Protein AF-A0AA91VGL8-F1 (afdb_monomer_lite)

Sequence (48 aa):
MSNGVGRSKKNLPTDANHVSAKDREYQKRMTEKQQQEHNDGRKYNGKI

Radius of gyration: 19.46 Å; chains: 1; bounding box: 37×32×55 Å

pLDDT: mean 70.51, std 13.48, range [42.47, 89.62]

Structure (mmCIF, N/CA/C/O backbone):
data_AF-A0AA91VGL8-F1
#
_entry.id   AF-A0AA91VGL8-F1
#
loop_
_atom_site.group_PDB
_atom_site.id
_atom_site.type_symbol
_atom_site.label_atom_id
_atom_site.label_alt_id
_atom_site.label_comp_id
_atom_site.label_asym_id
_atom_site.label_entity_id
_atom_site.label_seq_id
_atom_site.pdbx_PDB_ins_code
_atom_site.Cartn_x
_atom_site.Cartn_y
_atom_site.Cartn_z
_atom_site.occupancy
_atom_site.B_iso_or_equiv
_atom_site.auth_seq_id
_atom_site.auth_comp_id
_atom_site.auth_asym_id
_atom_site.auth_atom_id
_atom_site.pdbx_PDB_model_num
ATOM 1 N N . MET A 1 1 ? -5.883 -22.995 -31.680 1.00 42.47 1 MET A N 1
ATOM 2 C CA . MET A 1 1 ? -5.182 -23.479 -30.469 1.00 42.47 1 MET A CA 1
ATOM 3 C C . MET A 1 1 ? -5.313 -22.407 -29.392 1.00 42.47 1 MET A C 1
ATOM 5 O O . MET A 1 1 ? -4.745 -21.338 -29.563 1.00 42.47 1 MET A O 1
ATOM 9 N N . SER A 1 2 ? -6.140 -22.629 -28.363 1.00 55.22 2 SER A N 1
ATOM 10 C CA . SER A 1 2 ? -6.322 -21.689 -27.244 1.00 55.22 2 SER A CA 1
ATOM 11 C C . SER A 1 2 ? -5.289 -22.009 -26.165 1.00 55.22 2 SER A C 1
ATOM 13 O O . SER A 1 2 ? -5.472 -22.952 -25.401 1.00 55.22 2 SER A O 1
ATOM 15 N N . ASN A 1 3 ? -4.182 -21.264 -26.144 1.00 52.25 3 ASN A N 1
ATOM 16 C CA . ASN A 1 3 ? -3.129 -21.421 -25.144 1.00 52.25 3 ASN A CA 1
ATOM 17 C C . ASN A 1 3 ? -3.027 -20.150 -24.299 1.00 52.25 3 ASN A C 1
ATOM 19 O O . ASN A 1 3 ? -2.605 -19.106 -24.788 1.00 52.25 3 ASN A O 1
ATOM 23 N N . GLY A 1 4 ? -3.367 -20.272 -23.015 1.00 53.56 4 GLY A N 1
ATOM 24 C CA . GLY A 1 4 ? -3.144 -19.24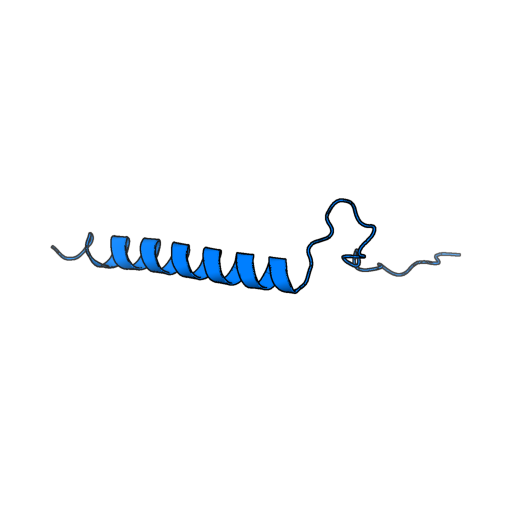7 -21.994 1.00 53.56 4 GLY A CA 1
ATOM 25 C C . GLY A 1 4 ? -4.414 -18.968 -21.203 1.00 53.56 4 GLY A C 1
ATOM 26 O O . GLY A 1 4 ? -5.027 -17.922 -21.351 1.00 53.56 4 GLY A O 1
ATOM 27 N N . VAL A 1 5 ? -4.915 -19.934 -20.429 1.00 51.00 5 VAL A N 1
ATOM 28 C CA . VAL A 1 5 ? -4.626 -19.990 -18.982 1.00 51.00 5 VAL A CA 1
ATOM 29 C C . VAL A 1 5 ? -4.649 -18.582 -18.399 1.00 51.00 5 VAL A C 1
ATOM 31 O O . VAL A 1 5 ? -3.677 -17.841 -18.550 1.00 51.00 5 VAL A O 1
ATOM 34 N N . GLY A 1 6 ? -5.757 -18.235 -17.740 1.00 55.12 6 GLY A N 1
ATOM 35 C CA . GLY A 1 6 ? -5.920 -17.012 -16.965 1.00 55.12 6 GLY A CA 1
ATOM 36 C C . GLY A 1 6 ? -4.805 -16.879 -15.935 1.00 55.12 6 GLY A C 1
ATOM 37 O O . GLY A 1 6 ? -4.945 -17.283 -14.783 1.00 55.12 6 GLY A O 1
ATOM 38 N N . ARG A 1 7 ? -3.666 -16.331 -16.366 1.00 51.34 7 ARG A N 1
ATOM 39 C CA . ARG A 1 7 ? -2.578 -15.917 -15.499 1.00 51.34 7 ARG A CA 1
ATOM 40 C C . ARG A 1 7 ? -3.188 -14.852 -14.610 1.00 51.34 7 ARG A C 1
ATOM 42 O O . ARG A 1 7 ? -3.402 -13.728 -15.060 1.00 51.34 7 ARG A O 1
ATOM 49 N N . SER A 1 8 ? -3.481 -15.209 -13.359 1.00 59.56 8 SER A N 1
ATOM 50 C CA . SER A 1 8 ? -3.629 -14.232 -12.286 1.00 59.56 8 SER A CA 1
ATOM 51 C C . SER A 1 8 ? -2.530 -13.203 -12.509 1.00 59.56 8 SER A C 1
ATOM 53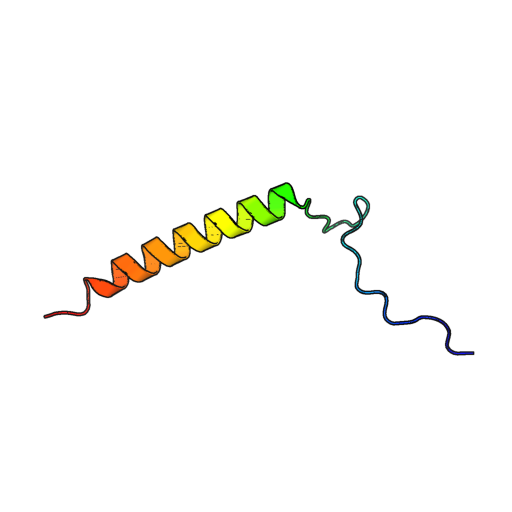 O O . SER A 1 8 ? -1.375 -13.616 -12.641 1.00 59.56 8 SER A O 1
ATOM 55 N N . LYS A 1 9 ? -2.883 -11.920 -12.677 1.00 62.22 9 LYS A N 1
ATOM 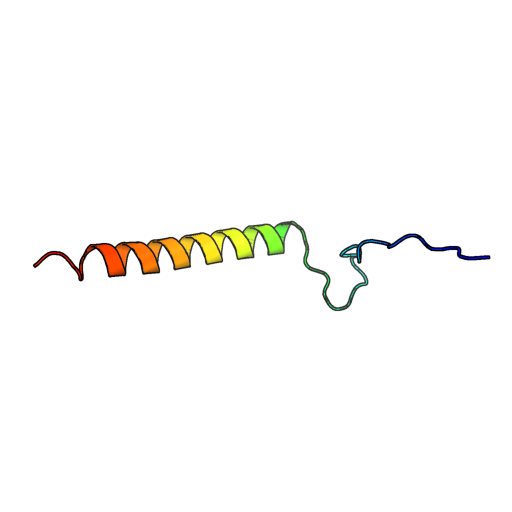56 C CA . LYS A 1 9 ? -1.911 -10.832 -12.825 1.00 62.22 9 LYS A CA 1
ATOM 57 C C . LYS A 1 9 ? -1.006 -10.902 -11.601 1.00 62.22 9 LYS A C 1
ATOM 59 O O . LYS A 1 9 ? -1.378 -10.465 -10.515 1.00 62.22 9 LYS A O 1
ATOM 64 N N . LYS A 1 10 ? 0.105 -11.626 -11.739 1.00 65.00 10 LYS A N 1
ATOM 65 C CA . LYS A 1 10 ? 1.053 -11.832 -10.661 1.00 65.00 10 LYS A CA 1
ATOM 66 C C . LYS A 1 10 ? 1.621 -10.448 -10.437 1.00 65.00 10 LYS A C 1
ATOM 68 O O . LYS A 1 10 ? 2.095 -9.834 -11.385 1.00 65.00 10 LYS A O 1
ATOM 73 N N . ASN A 1 11 ? 1.502 -9.976 -9.208 1.00 64.50 11 ASN A N 1
ATOM 74 C CA . ASN A 1 11 ? 2.153 -8.780 -8.713 1.00 64.50 11 ASN A CA 1
ATOM 75 C C . ASN A 1 11 ? 3.672 -9.033 -8.785 1.00 64.50 11 ASN A C 1
ATOM 77 O O . ASN A 1 11 ? 4.289 -9.473 -7.819 1.00 64.50 11 ASN A O 1
ATOM 81 N N . LEU A 1 12 ? 4.227 -8.939 -9.994 1.00 76.75 12 LEU A N 1
ATOM 82 C CA . LEU A 1 12 ? 5.635 -9.154 -10.299 1.00 76.75 12 LEU A CA 1
ATOM 83 C C . LEU A 1 12 ? 6.386 -7.870 -9.958 1.00 76.75 12 LEU A C 1
ATOM 85 O O . LEU A 1 12 ? 5.831 -6.811 -10.220 1.00 76.75 12 LEU A O 1
ATOM 89 N N . PRO A 1 13 ? 7.640 -7.922 -9.476 1.00 71.88 13 PRO A N 1
ATOM 90 C CA . PRO A 1 13 ? 8.434 -6.724 -9.165 1.00 71.88 13 PRO A CA 1
ATOM 91 C C . PRO A 1 13 ? 8.557 -5.712 -10.308 1.00 71.88 13 PRO A C 1
ATOM 93 O O . PRO A 1 13 ? 8.866 -4.550 -10.080 1.00 71.88 13 PRO A O 1
ATOM 96 N N . THR A 1 14 ? 8.332 -6.169 -11.537 1.00 74.19 14 THR A N 1
ATOM 97 C CA . THR A 1 14 ? 8.390 -5.385 -12.771 1.00 74.19 14 THR A CA 1
ATOM 98 C C . THR A 1 14 ? 7.027 -4.847 -13.224 1.00 74.19 14 THR A 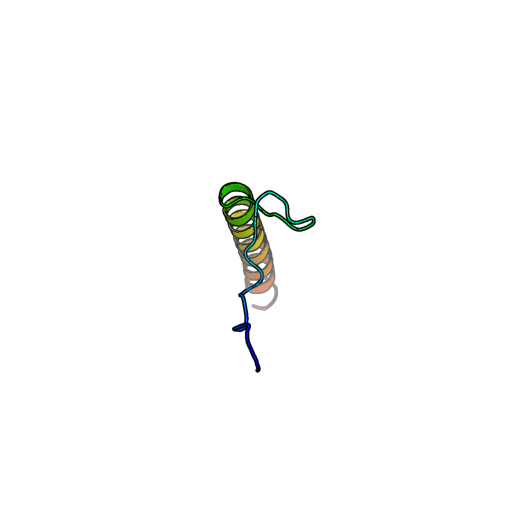C 1
ATOM 100 O O . THR A 1 14 ? 6.954 -4.211 -14.271 1.00 74.19 14 THR A O 1
ATOM 103 N N . ASP A 1 15 ? 5.940 -5.142 -12.507 1.00 78.38 15 ASP A N 1
ATOM 104 C CA . ASP A 1 15 ? 4.618 -4.569 -12.772 1.00 78.38 15 ASP A CA 1
ATOM 105 C C . ASP A 1 15 ? 4.596 -3.105 -12.310 1.00 78.38 15 ASP A C 1
ATOM 107 O O . ASP A 1 15 ? 5.080 -2.774 -11.229 1.00 78.38 15 ASP A O 1
ATOM 111 N N . ALA A 1 16 ? 3.996 -2.228 -13.113 1.00 76.25 16 ALA A N 1
ATOM 112 C CA . ALA A 1 16 ? 3.802 -0.825 -12.760 1.00 76.25 16 ALA A CA 1
ATOM 113 C C . ALA A 1 16 ? 3.000 -0.659 -11.458 1.00 76.25 16 ALA A C 1
ATOM 115 O O . ALA A 1 16 ? 3.202 0.307 -10.730 1.00 76.25 16 ALA A O 1
ATOM 116 N N . ASN A 1 17 ? 2.118 -1.617 -11.148 1.00 79.00 17 ASN A N 1
ATOM 117 C CA . ASN A 1 17 ? 1.352 -1.640 -9.902 1.00 79.00 17 ASN A CA 1
ATOM 118 C C . ASN A 1 17 ? 1.949 -2.596 -8.860 1.00 79.00 17 ASN A C 1
ATOM 120 O O . ASN A 1 17 ? 1.209 -3.121 -8.021 1.00 79.00 17 ASN A O 1
ATOM 124 N N . HIS A 1 18 ? 3.258 -2.875 -8.922 1.00 82.62 18 HIS A N 1
ATOM 125 C CA . HIS A 1 18 ? 3.855 -3.810 -7.985 1.00 82.62 18 HIS A CA 1
ATOM 126 C C . HIS A 1 18 ? 3.802 -3.289 -6.547 1.00 82.62 18 HIS A C 1
ATOM 128 O O . HIS A 1 18 ? 4.373 -2.248 -6.230 1.00 82.62 18 HIS A O 1
ATOM 134 N N . VAL A 1 19 ? 3.174 -4.052 -5.655 1.00 80.81 19 VAL A N 1
ATOM 135 C CA . VAL A 1 19 ? 3.158 -3.766 -4.213 1.00 80.81 19 VAL A CA 1
ATOM 136 C C . VAL A 1 19 ? 3.876 -4.891 -3.490 1.00 80.81 19 VAL A C 1
ATOM 138 O O . VAL A 1 19 ? 3.439 -6.045 -3.551 1.00 80.81 19 VAL A O 1
ATOM 141 N N . SER A 1 20 ? 4.962 -4.570 -2.785 1.00 83.62 20 SER A N 1
ATOM 142 C CA . SER A 1 20 ? 5.698 -5.581 -2.028 1.00 83.62 20 SER A CA 1
ATOM 143 C C . SER A 1 20 ? 4.827 -6.178 -0.914 1.00 83.62 20 SER A C 1
ATOM 145 O O . SER A 1 20 ? 3.872 -5.560 -0.435 1.00 83.62 20 SER A O 1
ATOM 147 N N . ALA A 1 21 ? 5.157 -7.390 -0.459 1.00 83.81 21 ALA A N 1
ATOM 148 C CA . ALA A 1 21 ? 4.444 -8.012 0.659 1.00 83.81 21 ALA A CA 1
ATOM 149 C C . ALA A 1 21 ? 4.464 -7.123 1.918 1.00 83.81 21 ALA A C 1
ATOM 151 O O . ALA A 1 21 ? 3.445 -6.993 2.593 1.00 83.81 21 ALA A O 1
ATOM 152 N N . LYS A 1 22 ? 5.592 -6.443 2.170 1.00 85.88 22 LYS A N 1
ATOM 153 C CA . LYS A 1 22 ? 5.764 -5.518 3.298 1.00 85.88 22 LYS A CA 1
ATOM 154 C C . LYS A 1 22 ? 4.847 -4.302 3.187 1.00 85.88 22 LYS A C 1
ATOM 156 O O . LYS A 1 22 ? 4.189 -3.945 4.162 1.00 85.88 22 LYS A O 1
ATOM 161 N N . ASP A 1 23 ? 4.760 -3.704 2.000 1.00 85.19 23 ASP A N 1
ATOM 162 C CA . ASP A 1 23 ? 3.897 -2.540 1.769 1.00 85.19 23 ASP A CA 1
ATOM 163 C C . ASP A 1 23 ? 2.423 -2.923 1.888 1.00 85.19 23 ASP A C 1
ATOM 165 O O . ASP A 1 23 ? 1.628 -2.197 2.485 1.00 85.19 23 ASP A O 1
ATOM 169 N N . ARG A 1 24 ? 2.061 -4.119 1.409 1.00 86.06 24 ARG A N 1
ATOM 170 C CA . ARG A 1 24 ? 0.708 -4.662 1.551 1.00 86.06 24 ARG A CA 1
ATOM 171 C C . ARG A 1 24 ? 0.327 -4.879 3.015 1.00 86.06 24 ARG A C 1
ATOM 173 O O . ARG A 1 24 ? -0.791 -4.555 3.408 1.00 86.06 24 ARG A O 1
ATOM 180 N N . GLU A 1 25 ? 1.230 -5.426 3.826 1.00 86.12 25 GLU A N 1
ATOM 181 C CA . GLU A 1 25 ? 1.018 -5.587 5.271 1.00 86.12 25 GLU A CA 1
ATOM 182 C C . GLU A 1 25 ? 0.925 -4.245 5.996 1.00 86.12 25 GLU A C 1
ATOM 184 O O . GLU A 1 25 ? 0.102 -4.076 6.896 1.00 86.12 25 GLU A O 1
ATOM 189 N N . TYR A 1 26 ? 1.744 -3.269 5.607 1.00 89.62 26 TYR A N 1
ATOM 190 C CA . TYR A 1 26 ? 1.660 -1.921 6.153 1.00 89.62 26 TYR A CA 1
ATOM 191 C C . TYR A 1 26 ? 0.313 -1.260 5.832 1.00 89.62 26 TYR A C 1
ATOM 193 O O . TYR A 1 26 ? -0.350 -0.767 6.744 1.00 89.62 26 TYR A O 1
ATOM 201 N N . GLN A 1 27 ? -0.138 -1.323 4.575 1.00 86.81 27 GLN A N 1
ATOM 202 C CA . GLN A 1 27 ? -1.446 -0.806 4.165 1.00 86.81 27 GLN A CA 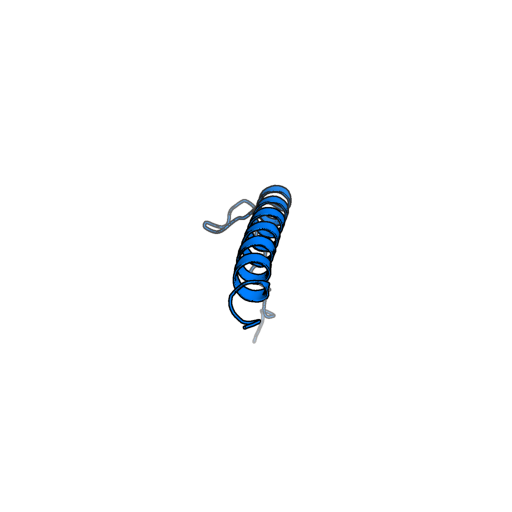1
ATOM 203 C C . GLN A 1 27 ? -2.584 -1.455 4.957 1.00 86.81 27 GLN A C 1
ATOM 205 O O . GLN A 1 27 ? -3.423 -0.736 5.490 1.00 86.81 27 GLN A O 1
ATOM 210 N N . LYS A 1 28 ? -2.570 -2.788 5.120 1.00 88.75 28 LYS A N 1
ATOM 211 C CA . LYS A 1 28 ? -3.561 -3.500 5.947 1.00 88.75 28 LYS A CA 1
ATOM 212 C C . LYS A 1 28 ? -3.616 -2.958 7.375 1.00 88.75 28 LYS A C 1
ATOM 214 O O . LYS A 1 28 ? -4.697 -2.616 7.840 1.00 88.75 28 LYS A O 1
ATOM 219 N N . ARG A 1 29 ? -2.460 -2.795 8.033 1.00 88.44 29 ARG A N 1
ATOM 220 C CA . ARG A 1 29 ? -2.388 -2.243 9.399 1.00 88.44 29 ARG A CA 1
ATOM 221 C C . ARG A 1 29 ? -2.964 -0.831 9.488 1.00 88.44 29 ARG A C 1
ATOM 223 O O . ARG A 1 29 ? -3.630 -0.504 10.464 1.00 88.44 29 ARG A O 1
ATOM 230 N N . MET A 1 30 ? -2.714 0.013 8.489 1.00 88.19 30 MET A N 1
ATOM 231 C CA . MET A 1 30 ? -3.261 1.373 8.463 1.00 88.19 30 MET A CA 1
ATOM 232 C C . MET A 1 30 ? -4.773 1.377 8.228 1.00 88.19 30 MET A C 1
ATOM 234 O O . MET A 1 30 ? -5.489 2.116 8.901 1.00 88.19 30 MET A O 1
ATOM 238 N N . THR A 1 31 ? -5.271 0.525 7.329 1.00 86.56 31 THR A N 1
ATOM 239 C CA . THR A 1 31 ? -6.710 0.361 7.090 1.00 86.56 31 THR A CA 1
ATOM 240 C C . THR A 1 31 ? -7.432 -0.155 8.334 1.00 86.56 31 THR A C 1
ATOM 242 O O . THR A 1 31 ? -8.485 0.371 8.683 1.00 86.56 31 THR A O 1
ATOM 245 N N . GLU A 1 32 ? -6.867 -1.140 9.033 1.00 85.00 32 GLU A N 1
ATOM 246 C CA . GLU A 1 32 ? -7.429 -1.672 10.281 1.00 85.00 32 GLU A CA 1
ATOM 247 C C . GLU A 1 32 ? -7.510 -0.597 11.372 1.00 85.00 32 GLU A C 1
ATOM 249 O O . GLU A 1 32 ? -8.556 -0.450 12.003 1.00 85.00 32 GLU A O 1
ATOM 254 N N . LYS A 1 33 ? -6.454 0.210 11.544 1.00 82.56 33 LYS A N 1
ATOM 255 C CA . LYS A 1 33 ? -6.454 1.339 12.489 1.00 82.56 33 LYS A CA 1
ATOM 256 C C . LYS A 1 33 ? -7.537 2.368 12.168 1.00 82.56 33 LYS A C 1
ATOM 258 O O . LYS A 1 33 ? -8.307 2.732 13.049 1.00 82.56 33 LYS A O 1
ATOM 263 N N . GLN A 1 34 ? -7.646 2.782 10.904 1.00 79.38 34 GLN A N 1
ATOM 264 C CA . GLN A 1 34 ? -8.688 3.724 10.479 1.00 79.38 34 GLN A CA 1
ATOM 265 C C . GLN A 1 34 ? -10.091 3.157 10.731 1.00 79.38 34 GLN A C 1
ATOM 267 O O . GLN A 1 34 ? -10.971 3.863 11.216 1.00 79.38 34 GLN A O 1
ATOM 272 N N . GLN A 1 35 ? -10.318 1.872 10.443 1.00 78.00 35 GLN A N 1
ATOM 273 C CA . GLN A 1 35 ? -11.610 1.238 10.710 1.00 78.00 35 GLN A CA 1
ATOM 274 C C . GLN A 1 35 ? -11.937 1.177 12.206 1.00 78.00 35 GLN A C 1
ATOM 276 O O . GLN A 1 35 ? -13.093 1.386 12.567 1.00 78.00 35 GLN A O 1
ATOM 281 N N . GLN A 1 36 ? -10.951 0.919 13.069 1.00 74.12 36 GLN A N 1
ATOM 282 C CA . GLN A 1 36 ? -11.137 0.967 14.523 1.00 74.12 36 GLN A CA 1
ATOM 283 C C . GLN A 1 36 ? -11.542 2.373 14.980 1.00 74.12 36 GLN A C 1
ATOM 285 O O . GLN A 1 36 ? -12.593 2.517 15.599 1.00 74.12 36 GLN A O 1
ATOM 290 N N . GLU A 1 37 ? -10.816 3.415 14.566 1.00 70.06 37 GLU A N 1
ATOM 291 C CA . GLU A 1 37 ? -11.152 4.812 14.889 1.00 70.06 37 GLU A CA 1
ATOM 292 C C . GLU A 1 37 ? -12.560 5.204 14.400 1.00 70.06 37 GLU A C 1
ATOM 294 O O . GLU A 1 37 ? -13.350 5.798 15.139 1.00 70.06 37 GLU A O 1
ATOM 299 N N . HIS A 1 38 ? -12.928 4.809 13.176 1.00 66.69 38 HIS A N 1
ATOM 300 C CA . HIS A 1 38 ? -14.259 5.061 12.613 1.00 66.69 38 HIS A CA 1
ATOM 301 C C . HIS A 1 38 ? -15.391 4.289 13.308 1.00 66.69 38 HIS A C 1
ATOM 303 O O . HIS A 1 38 ? -16.545 4.733 13.259 1.00 66.69 38 HIS A O 1
ATOM 309 N N . ASN A 1 39 ? -15.100 3.127 13.893 1.00 63.84 39 ASN A N 1
ATOM 310 C CA . ASN A 1 39 ? -16.075 2.319 14.625 1.00 63.84 39 ASN A CA 1
ATOM 311 C C . ASN A 1 39 ? -16.222 2.793 16.075 1.00 63.84 39 ASN A C 1
ATOM 313 O O . ASN A 1 39 ? -17.346 2.863 16.577 1.00 63.84 39 ASN A O 1
ATOM 317 N N . ASP A 1 40 ? -15.128 3.195 16.718 1.00 60.59 40 ASP A N 1
ATOM 318 C CA . ASP A 1 40 ? -15.146 3.735 18.077 1.00 60.59 40 ASP A CA 1
ATOM 319 C C . ASP A 1 40 ? -15.812 5.117 18.111 1.00 60.59 40 ASP A C 1
ATOM 321 O O . ASP A 1 40 ? -16.701 5.348 18.932 1.00 60.59 40 ASP A O 1
ATOM 325 N N . GLY A 1 41 ? -15.533 5.991 17.135 1.00 58.50 41 GLY A N 1
ATOM 326 C CA . GLY A 1 41 ? -16.229 7.278 16.995 1.00 58.50 41 GLY A CA 1
ATOM 327 C C . GLY A 1 41 ? -17.738 7.156 16.721 1.00 58.50 41 GLY A C 1
ATOM 328 O O . GLY A 1 41 ? -18.509 8.056 17.056 1.00 58.50 41 GLY A O 1
ATOM 329 N N . ARG A 1 42 ? -18.194 6.027 16.154 1.00 58.25 42 ARG A N 1
ATOM 330 C CA . ARG A 1 42 ? -19.625 5.738 15.932 1.00 58.25 42 ARG A CA 1
ATOM 331 C C . ARG A 1 42 ? -20.305 5.055 17.117 1.00 58.25 42 ARG A C 1
ATOM 333 O O . ARG A 1 42 ? -21.505 5.245 17.300 1.00 58.25 42 ARG A O 1
ATOM 340 N N . LYS A 1 43 ? -19.572 4.307 17.947 1.00 57.03 43 LYS A N 1
ATOM 341 C CA . LYS A 1 43 ? -20.127 3.655 19.148 1.00 57.03 43 LYS A CA 1
ATOM 342 C C . LYS A 1 43 ? -20.576 4.645 20.227 1.00 57.03 43 LYS A C 1
ATOM 344 O O . LYS A 1 43 ? -21.488 4.315 20.982 1.00 57.03 43 LYS A O 1
ATOM 349 N N . TYR A 1 44 ? -19.970 5.831 20.287 1.00 56.94 44 TYR A N 1
ATOM 350 C CA . TYR A 1 44 ? -20.267 6.844 21.309 1.00 56.94 44 TYR A CA 1
ATOM 351 C C . TYR A 1 44 ? -21.248 7.942 20.864 1.00 56.94 44 TYR A C 1
ATOM 353 O O . TYR A 1 44 ? -21.701 8.705 21.706 1.00 56.94 44 TYR A O 1
ATOM 361 N N . ASN A 1 45 ? -21.642 7.990 19.586 1.00 56.56 45 ASN A N 1
ATOM 362 C CA . ASN A 1 45 ? -22.571 9.004 19.057 1.00 56.56 45 ASN A CA 1
ATOM 363 C C . ASN A 1 45 ? -24.025 8.514 18.894 1.00 56.56 45 ASN A C 1
ATOM 365 O O . ASN A 1 45 ? -24.837 9.196 18.276 1.00 56.56 45 ASN A O 1
ATOM 369 N N . GLY A 1 46 ? -24.366 7.333 19.422 1.00 56.91 46 GLY A N 1
ATOM 370 C CA . GLY A 1 46 ? -25.693 6.720 19.249 1.00 56.91 46 GLY A CA 1
ATOM 371 C C . GLY A 1 46 ? -26.341 6.167 20.519 1.00 56.91 46 GLY A C 1
ATOM 372 O O . GLY A 1 46 ? -27.320 5.437 20.414 1.00 56.91 46 GLY A O 1
ATOM 373 N N . LYS A 1 47 ? -25.804 6.468 21.705 1.00 55.97 47 LYS A N 1
ATOM 374 C CA . LYS A 1 47 ? -26.462 6.157 22.981 1.00 55.97 47 LYS A CA 1
ATOM 375 C C . LYS A 1 47 ? -26.779 7.465 23.700 1.00 55.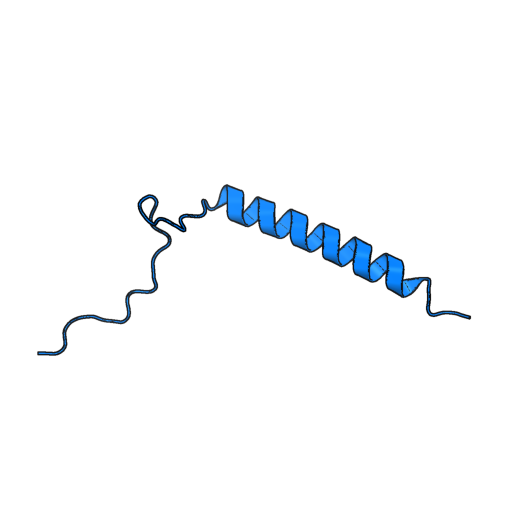97 47 LYS A C 1
ATOM 377 O O . LYS A 1 47 ? -25.985 7.924 24.515 1.00 55.97 47 LYS A O 1
ATOM 382 N N . ILE A 1 48 ? -27.899 8.067 23.304 1.00 52.72 48 ILE A N 1
ATOM 383 C CA . ILE A 1 48 ? -28.709 8.910 24.193 1.00 52.72 48 ILE A CA 1
ATOM 384 C C . ILE A 1 48 ? -29.547 7.953 25.039 1.00 52.72 48 ILE A C 1
ATOM 386 O O . ILE A 1 48 ? -30.060 6.976 24.445 1.00 52.72 48 ILE A O 1
#

Secondary structure (DSSP, 8-state):
------------TTSTT---HHHHHHHHHHHHHHHHHHHHHHHSSS--

Foldseek 3Di:
DDDDDPDPPPLDPPDPPRDDPVNVVVVVVVVVVVVVVVVVVVVPPPDD

Organism: NCBI:txid64104